Protein AF-A0A1Y3QCP9-F1 (afdb_monomer_lite)

Structure (mmCIF, N/CA/C/O backbone):
data_AF-A0A1Y3QCP9-F1
#
_entry.id   AF-A0A1Y3QCP9-F1
#
loop_
_atom_site.group_PDB
_atom_site.id
_atom_site.type_symbol
_atom_site.label_atom_id
_atom_site.label_alt_id
_atom_site.label_comp_id
_atom_site.label_asym_id
_atom_site.label_entity_id
_atom_site.label_seq_id
_atom_site.pdbx_PDB_ins_code
_atom_site.Cartn_x
_atom_site.Cartn_y
_atom_site.Cartn_z
_atom_site.occupancy
_atom_site.B_iso_or_equiv
_atom_site.auth_seq_id
_atom_site.auth_comp_id
_atom_site.auth_asym_id
_atom_site.auth_atom_id
_atom_site.pdbx_PDB_model_num
ATOM 1 N N . MET A 1 1 ? 6.842 -10.634 0.919 1.00 43.09 1 MET A N 1
ATOM 2 C CA . MET A 1 1 ? 6.629 -10.123 2.291 1.00 43.09 1 MET A CA 1
ATOM 3 C C . MET A 1 1 ? 7.142 -8.693 2.516 1.00 43.09 1 MET A C 1
ATOM 5 O O . MET A 1 1 ? 6.652 -8.057 3.433 1.00 43.09 1 MET A O 1
ATOM 9 N N . ALA A 1 2 ? 8.010 -8.125 1.662 1.00 50.12 2 ALA A N 1
ATOM 10 C CA . ALA A 1 2 ? 8.544 -6.762 1.839 1.00 50.12 2 ALA A CA 1
ATOM 11 C C . ALA A 1 2 ? 7.511 -5.612 1.737 1.00 50.12 2 ALA A C 1
ATOM 13 O O . ALA A 1 2 ? 7.668 -4.594 2.399 1.00 50.12 2 ALA A O 1
ATOM 14 N N . THR A 1 3 ? 6.441 -5.766 0.948 1.00 57.28 3 THR A N 1
ATOM 15 C CA . THR A 1 3 ? 5.447 -4.695 0.724 1.00 57.28 3 THR A CA 1
ATOM 16 C C . THR A 1 3 ? 4.605 -4.395 1.965 1.00 57.28 3 THR A C 1
ATOM 18 O O . THR A 1 3 ? 4.213 -3.258 2.172 1.00 57.28 3 THR A O 1
ATOM 21 N N . SER A 1 4 ? 4.354 -5.394 2.820 1.00 71.12 4 SER A N 1
ATOM 22 C CA . SER A 1 4 ? 3.561 -5.201 4.043 1.00 71.12 4 SER A CA 1
ATOM 23 C C . SER A 1 4 ? 4.286 -4.311 5.051 1.00 71.12 4 SER A C 1
ATOM 25 O O . SER A 1 4 ? 3.653 -3.490 5.702 1.00 71.12 4 SER A O 1
ATOM 27 N N . GLN A 1 5 ? 5.607 -4.465 5.166 1.00 79.31 5 GLN A N 1
ATOM 28 C CA . GLN A 1 5 ? 6.400 -3.780 6.183 1.00 79.31 5 GLN A CA 1
ATOM 29 C C . GLN A 1 5 ? 6.639 -2.305 5.850 1.00 79.31 5 GLN A C 1
ATOM 31 O O . GLN A 1 5 ? 6.495 -1.457 6.722 1.00 79.31 5 GLN A O 1
ATOM 36 N N . ARG A 1 6 ? 6.886 -1.975 4.577 1.00 80.62 6 ARG A N 1
ATOM 37 C CA . ARG A 1 6 ? 7.035 -0.571 4.159 1.00 80.62 6 ARG A CA 1
ATOM 38 C C . ARG A 1 6 ? 5.736 0.221 4.275 1.00 80.62 6 ARG A C 1
ATOM 40 O O . ARG A 1 6 ? 5.756 1.381 4.662 1.00 80.62 6 ARG A O 1
ATOM 47 N N . VAL A 1 7 ? 4.593 -0.414 3.995 1.00 84.38 7 VAL A N 1
ATOM 48 C CA . VAL A 1 7 ? 3.277 0.216 4.196 1.00 84.38 7 VAL A CA 1
ATOM 49 C C . VAL A 1 7 ? 3.053 0.526 5.675 1.00 84.38 7 VAL A C 1
ATOM 51 O O . VAL A 1 7 ? 2.605 1.619 5.996 1.00 84.38 7 VAL A O 1
ATOM 54 N N . LEU A 1 8 ? 3.415 -0.393 6.573 1.00 85.69 8 LEU A N 1
ATOM 55 C CA . LEU A 1 8 ? 3.387 -0.172 8.023 1.00 85.69 8 LEU A CA 1
ATOM 56 C C . LEU A 1 8 ? 4.277 1.007 8.448 1.00 85.69 8 LEU A C 1
ATOM 58 O O . LEU A 1 8 ? 3.822 1.885 9.175 1.00 85.69 8 LEU A O 1
ATOM 62 N N . GLU A 1 9 ? 5.515 1.064 7.960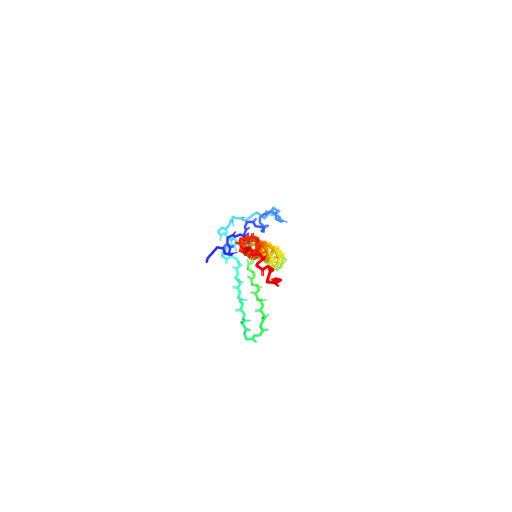 1.00 85.12 9 GLU A N 1
ATOM 63 C CA . GLU A 1 9 ? 6.447 2.167 8.237 1.00 85.12 9 GLU A CA 1
ATOM 64 C C . GLU A 1 9 ? 5.912 3.513 7.725 1.00 85.12 9 GLU A C 1
ATOM 66 O O . GLU A 1 9 ? 5.908 4.499 8.463 1.00 85.12 9 GLU A O 1
ATOM 71 N N . ALA A 1 10 ? 5.388 3.549 6.498 1.00 84.88 10 ALA A N 1
ATOM 72 C CA . ALA A 1 10 ? 4.772 4.740 5.922 1.00 84.88 10 ALA A CA 1
ATOM 73 C C . ALA A 1 10 ? 3.520 5.175 6.704 1.00 84.88 10 ALA A C 1
ATOM 75 O O . ALA A 1 10 ? 3.325 6.365 6.932 1.00 84.88 10 ALA A O 1
ATOM 76 N N . MET A 1 11 ? 2.690 4.241 7.179 1.00 85.81 11 MET A N 1
ATOM 77 C CA . MET A 1 11 ? 1.540 4.564 8.034 1.00 85.81 11 MET A CA 1
ATOM 78 C C . MET A 1 11 ? 1.956 5.233 9.346 1.00 85.81 11 MET A C 1
ATOM 80 O O . MET A 1 11 ? 1.325 6.210 9.744 1.00 85.81 11 MET A O 1
ATOM 84 N N . ILE A 1 12 ? 3.012 4.731 9.993 1.00 84.62 12 ILE A N 1
ATOM 85 C CA . ILE A 1 12 ? 3.558 5.307 11.231 1.00 84.62 12 ILE A CA 1
ATOM 86 C C . ILE A 1 12 ? 4.112 6.718 10.977 1.00 84.62 12 ILE A C 1
ATOM 88 O O . ILE A 1 12 ? 3.987 7.597 11.823 1.00 84.62 12 ILE A O 1
ATOM 92 N N . GLN A 1 13 ? 4.692 6.973 9.802 1.00 83.00 13 GLN A N 1
ATOM 93 C CA . GLN A 1 13 ? 5.144 8.317 9.419 1.00 83.00 13 GLN A CA 1
ATOM 94 C C . GLN A 1 13 ? 3.982 9.275 9.117 1.00 83.00 13 GLN A C 1
ATOM 96 O O . GLN A 1 13 ? 4.081 10.470 9.388 1.00 83.00 13 GLN A O 1
ATOM 101 N N . LEU A 1 14 ? 2.883 8.765 8.550 1.00 83.31 14 LEU A N 1
ATOM 102 C CA . LEU A 1 14 ? 1.705 9.555 8.175 1.00 83.31 14 LEU A CA 1
ATOM 103 C C . LEU A 1 14 ? 0.805 9.922 9.366 1.00 83.31 14 LEU A C 1
ATOM 105 O O . LEU A 1 14 ? -0.061 10.789 9.227 1.00 83.31 14 LEU A O 1
ATOM 109 N N . GLY A 1 15 ? 0.986 9.297 10.529 1.00 76.06 15 GLY A N 1
ATOM 110 C CA . GLY A 1 15 ? 0.276 9.668 11.746 1.00 76.06 15 GLY A CA 1
ATOM 111 C C . GLY A 1 15 ? 0.881 9.043 12.996 1.00 76.06 15 GLY A C 1
ATOM 112 O O . GLY A 1 15 ? 1.331 7.903 12.973 1.00 76.06 15 GLY A O 1
ATOM 113 N N . SER A 1 16 ? 0.825 9.778 14.108 1.00 65.38 16 SER A N 1
ATOM 114 C CA . SER A 1 16 ? 1.167 9.292 15.448 1.00 65.38 16 SER A CA 1
ATOM 115 C C . SER A 1 16 ? 0.116 8.280 15.919 1.00 65.38 16 SER A C 1
ATOM 117 O O . SER A 1 16 ? -0.763 8.598 16.713 1.00 65.38 16 SER A O 1
ATOM 119 N N . LEU A 1 17 ? 0.118 7.082 15.338 1.00 72.56 17 LEU A N 1
ATOM 120 C CA . LEU A 1 17 ? -0.735 5.991 15.788 1.00 72.56 17 LEU A CA 1
ATOM 121 C C . LEU A 1 17 ? -0.190 5.481 17.124 1.00 72.56 17 LEU A C 1
ATOM 123 O O . LEU A 1 17 ? 0.956 5.043 17.189 1.00 72.56 17 LEU A O 1
ATOM 127 N N . ASP A 1 18 ? -1.029 5.466 18.160 1.00 79.12 18 ASP A N 1
ATOM 128 C CA . ASP A 1 18 ? -0.739 4.828 19.455 1.00 79.12 18 ASP A CA 1
ATOM 129 C C . ASP A 1 18 ? -0.816 3.290 19.348 1.00 79.12 18 ASP A C 1
ATOM 131 O O . ASP A 1 18 ? -1.450 2.614 20.157 1.00 79.12 18 ASP A O 1
ATOM 135 N N . LYS A 1 19 ? -0.237 2.720 18.286 1.00 77.56 19 LYS A N 1
ATOM 136 C CA . LYS A 1 19 ? -0.183 1.280 18.037 1.00 77.56 19 LYS A CA 1
ATOM 137 C C . LYS A 1 19 ? 1.207 0.877 17.591 1.00 77.56 19 LYS A C 1
ATOM 139 O O . LYS A 1 19 ? 1.850 1.542 16.780 1.00 77.56 19 LYS A O 1
ATOM 144 N N . THR A 1 20 ? 1.647 -0.260 18.096 1.00 82.44 20 THR A N 1
ATOM 145 C CA . THR A 1 20 ? 2.874 -0.907 17.658 1.00 82.44 20 THR A CA 1
ATOM 146 C C . THR A 1 20 ? 2.715 -1.463 16.236 1.00 82.44 20 THR A C 1
ATOM 148 O O . THR A 1 20 ? 1.600 -1.764 15.794 1.00 82.44 20 THR A O 1
ATOM 151 N N . PRO A 1 21 ? 3.823 -1.671 15.502 1.00 81.56 21 PRO A N 1
ATOM 152 C CA . PRO A 1 21 ? 3.772 -2.291 14.180 1.00 81.56 21 PRO A CA 1
ATOM 153 C C . PRO A 1 21 ? 3.081 -3.664 14.172 1.00 81.56 21 PRO A C 1
ATOM 155 O O . PRO A 1 21 ? 2.382 -3.986 13.215 1.00 81.56 21 PRO A O 1
ATOM 158 N N . ALA A 1 22 ? 3.245 -4.456 15.237 1.00 83.38 22 ALA A N 1
ATOM 159 C CA . ALA A 1 22 ? 2.619 -5.772 15.362 1.00 83.38 22 ALA A CA 1
ATOM 160 C C . ALA A 1 22 ? 1.088 -5.666 15.466 1.00 83.38 22 ALA A C 1
ATOM 162 O O . ALA A 1 22 ? 0.373 -6.336 14.726 1.00 83.38 22 ALA A O 1
ATOM 163 N N . GLU A 1 23 ? 0.586 -4.757 16.305 1.00 85.50 23 GLU A N 1
ATOM 164 C CA . GLU A 1 23 ? -0.856 -4.516 16.450 1.00 85.50 23 GLU A CA 1
ATOM 165 C C . GLU A 1 23 ? -1.483 -4.015 15.145 1.00 85.50 23 GLU A C 1
ATOM 167 O O . GLU A 1 23 ? -2.582 -4.425 14.779 1.00 85.50 23 GLU A O 1
ATOM 172 N N . LEU A 1 24 ? -0.780 -3.153 14.407 1.00 84.31 24 LEU A N 1
ATOM 173 C CA . LEU A 1 24 ? -1.233 -2.689 13.095 1.00 84.31 24 LEU A CA 1
ATOM 174 C C . LEU A 1 24 ? -1.265 -3.824 12.064 1.00 84.31 24 LEU A C 1
ATOM 176 O O . LEU A 1 24 ? -2.179 -3.882 11.242 1.00 84.31 24 LEU A O 1
ATOM 180 N N . GLN A 1 25 ? -0.290 -4.733 12.109 1.00 84.94 25 GLN A N 1
ATOM 181 C CA . GLN A 1 25 ? -0.214 -5.867 11.193 1.00 84.94 25 GLN A CA 1
ATOM 182 C C . GLN A 1 25 ? -1.355 -6.868 11.411 1.00 84.94 25 GLN A C 1
ATOM 184 O O . GLN A 1 25 ? -1.867 -7.427 10.444 1.00 84.94 25 GLN A O 1
ATOM 189 N N . GLU A 1 26 ? -1.780 -7.062 12.657 1.00 86.12 26 GLU A N 1
ATOM 190 C CA . GLU A 1 26 ? -2.949 -7.883 12.988 1.00 86.12 26 GLU A CA 1
ATOM 191 C C . GLU A 1 26 ? -4.269 -7.167 12.668 1.00 86.12 26 GLU A C 1
ATOM 193 O O . GLU A 1 26 ? -5.234 -7.797 12.234 1.00 86.12 26 GLU A O 1
ATOM 198 N N . ALA A 1 27 ? -4.311 -5.844 12.836 1.00 88.38 27 ALA A N 1
ATOM 199 C CA . ALA A 1 27 ? -5.505 -5.039 12.610 1.00 88.38 27 ALA A CA 1
ATOM 200 C C . ALA A 1 27 ? -5.838 -4.825 11.126 1.00 88.38 27 ALA A C 1
ATOM 202 O O . ALA A 1 27 ? -6.983 -4.500 10.811 1.00 88.38 27 ALA A O 1
ATOM 203 N N . ILE A 1 28 ? -4.868 -4.957 10.215 1.00 89.69 28 ILE A N 1
ATOM 204 C CA . ILE A 1 28 ? -5.029 -4.604 8.800 1.00 89.69 28 ILE A CA 1
ATOM 205 C C . ILE A 1 28 ? -4.823 -5.824 7.908 1.00 89.69 28 ILE A C 1
ATOM 207 O O . ILE A 1 28 ? -3.759 -6.431 7.861 1.00 89.69 28 ILE A O 1
ATOM 211 N N . THR A 1 29 ? -5.831 -6.128 7.095 1.00 88.38 29 THR A N 1
ATOM 212 C CA . THR A 1 29 ? -5.742 -7.138 6.039 1.00 88.38 29 THR A CA 1
ATOM 213 C C . THR A 1 29 ? -5.903 -6.486 4.674 1.00 88.38 29 THR A C 1
ATOM 215 O O . THR A 1 29 ? -6.898 -5.813 4.404 1.00 88.38 29 THR A O 1
ATOM 218 N N . VAL A 1 30 ? -4.945 -6.732 3.779 1.00 87.12 30 VAL A N 1
ATOM 219 C CA . VAL A 1 30 ? -4.988 -6.256 2.392 1.00 87.12 30 VAL A CA 1
ATOM 220 C C . VAL A 1 30 ? -5.154 -7.443 1.454 1.00 87.12 30 VAL A C 1
ATOM 222 O O . VAL A 1 30 ? -4.346 -8.372 1.454 1.00 87.12 30 VAL A O 1
ATOM 225 N N . ARG A 1 31 ? -6.194 -7.408 0.620 1.00 88.38 31 ARG A N 1
ATOM 226 C CA . ARG A 1 31 ? -6.445 -8.408 -0.419 1.00 88.38 31 ARG A CA 1
ATOM 227 C C . ARG A 1 31 ? -6.507 -7.729 -1.778 1.00 88.38 31 ARG A C 1
ATOM 229 O O . ARG A 1 31 ? -7.208 -6.740 -1.953 1.00 88.38 31 ARG A O 1
ATOM 236 N N . PHE A 1 32 ? -5.806 -8.297 -2.751 1.00 87.81 32 PHE A N 1
ATOM 237 C CA . PHE A 1 32 ? -5.882 -7.868 -4.141 1.00 87.81 32 PHE A CA 1
ATOM 238 C C . PHE A 1 32 ? -6.508 -8.969 -4.992 1.00 87.81 32 PHE A C 1
ATOM 240 O O . PHE A 1 32 ? -6.017 -10.098 -5.014 1.00 87.81 32 PHE A O 1
ATOM 247 N N . SER A 1 33 ? -7.581 -8.628 -5.696 1.00 91.00 33 SER A N 1
ATOM 248 C CA . SER A 1 33 ? -8.205 -9.480 -6.701 1.00 91.00 33 SER A CA 1
ATOM 249 C C . SER A 1 33 ? -7.705 -9.071 -8.083 1.00 91.00 33 SER A C 1
ATOM 251 O O . SER A 1 33 ? -7.946 -7.948 -8.529 1.00 91.00 33 SER A O 1
ATOM 253 N N . ARG A 1 34 ? -7.011 -9.982 -8.775 1.00 89.56 34 ARG A N 1
ATOM 254 C CA . ARG A 1 34 ? -6.529 -9.741 -10.146 1.00 89.56 34 ARG A CA 1
ATOM 255 C C . ARG A 1 34 ? -7.676 -9.675 -11.148 1.00 89.56 34 ARG A C 1
ATOM 257 O O . ARG A 1 34 ? -7.651 -8.811 -12.019 1.00 89.56 34 ARG A O 1
ATOM 264 N N . ASP A 1 35 ? -8.677 -10.535 -10.979 1.00 92.56 35 ASP A N 1
ATOM 265 C CA . ASP 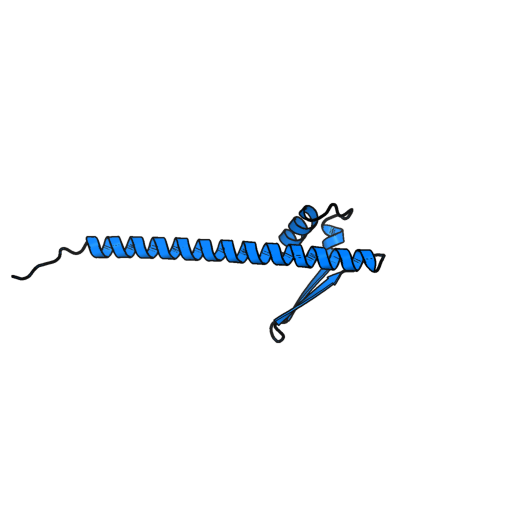A 1 35 ? -9.790 -10.683 -11.922 1.00 92.56 35 ASP A CA 1
ATOM 266 C C . ASP A 1 35 ? -10.645 -9.417 -11.983 1.00 92.56 35 ASP A C 1
ATOM 268 O O . ASP A 1 35 ? -11.015 -8.950 -13.057 1.00 92.56 35 ASP A O 1
ATOM 272 N N . THR A 1 36 ? -10.897 -8.807 -10.824 1.00 91.38 36 THR A N 1
ATOM 273 C CA . THR A 1 36 ? -11.702 -7.584 -10.714 1.00 91.38 36 THR A CA 1
ATOM 274 C C . THR A 1 36 ? -10.866 -6.311 -10.600 1.00 91.38 36 THR A C 1
ATOM 276 O O . THR A 1 36 ? -11.425 -5.220 -10.528 1.00 91.38 36 THR A O 1
ATOM 279 N N . ARG A 1 37 ? -9.531 -6.433 -10.559 1.00 87.88 37 ARG A N 1
ATOM 280 C CA . ARG A 1 37 ? -8.579 -5.335 -10.302 1.00 87.88 37 ARG A CA 1
ATOM 281 C C . ARG A 1 37 ? -8.919 -4.517 -9.049 1.00 87.88 37 ARG A C 1
ATOM 283 O O . ARG A 1 37 ? -8.583 -3.338 -8.962 1.00 87.88 37 ARG A O 1
ATOM 290 N N . LEU A 1 38 ? -9.579 -5.146 -8.078 1.00 90.00 38 LEU A N 1
ATOM 291 C CA . LEU A 1 38 ? -9.983 -4.516 -6.828 1.00 90.00 38 LEU A CA 1
ATOM 292 C C . LEU A 1 38 ? -8.950 -4.789 -5.743 1.00 90.00 38 LEU A C 1
ATOM 294 O O . LEU A 1 38 ? -8.556 -5.931 -5.496 1.00 90.00 38 LEU A O 1
ATOM 298 N N . LEU A 1 39 ? -8.557 -3.715 -5.069 1.00 87.00 39 LEU A N 1
ATOM 299 C CA . LEU A 1 39 ? -7.826 -3.762 -3.818 1.00 87.00 39 LEU A CA 1
ATOM 300 C C . LEU A 1 39 ? -8.814 -3.538 -2.672 1.00 87.00 39 LEU A C 1
ATOM 302 O O . LEU A 1 39 ? -9.499 -2.518 -2.626 1.00 87.00 39 LEU A O 1
ATOM 306 N N . THR A 1 40 ? -8.861 -4.475 -1.736 1.00 90.38 40 THR A N 1
ATOM 307 C CA . THR A 1 40 ? -9.681 -4.388 -0.530 1.00 90.38 40 THR A CA 1
ATOM 308 C C . THR A 1 40 ? -8.773 -4.281 0.684 1.00 90.38 40 THR A C 1
ATOM 310 O O . THR A 1 40 ? -7.935 -5.153 0.917 1.00 90.38 40 THR A O 1
ATOM 313 N N . ILE A 1 41 ? -8.962 -3.220 1.464 1.00 89.56 41 ILE A N 1
ATOM 314 C CA . ILE A 1 41 ? -8.304 -3.009 2.753 1.00 89.56 41 ILE A CA 1
ATOM 315 C C . ILE A 1 41 ? -9.374 -3.179 3.824 1.00 89.56 41 ILE A C 1
ATOM 317 O O . ILE A 1 41 ? -10.394 -2.496 3.801 1.00 89.56 41 ILE A O 1
ATOM 321 N N . THR A 1 42 ? -9.147 -4.113 4.737 1.00 90.69 42 THR A N 1
ATOM 322 C CA . THR A 1 42 ? -9.995 -4.335 5.909 1.00 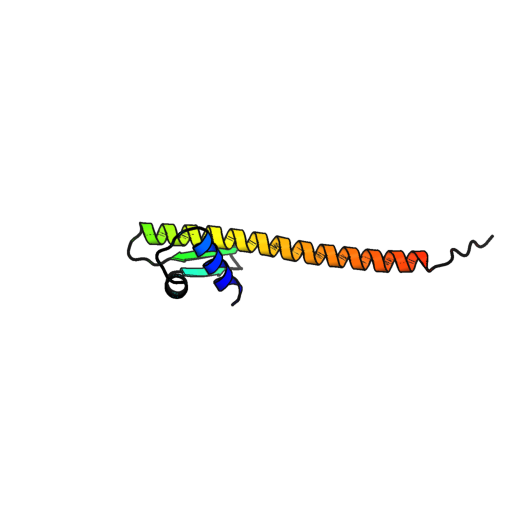90.69 42 THR A CA 1
ATOM 323 C C . THR A 1 42 ? -9.206 -3.920 7.137 1.00 90.69 42 THR A C 1
ATOM 325 O O . THR A 1 42 ? -8.075 -4.370 7.297 1.00 90.69 42 THR A O 1
ATOM 328 N N . ALA A 1 43 ? -9.790 -3.067 7.974 1.00 91.06 43 ALA A N 1
ATOM 329 C CA . ALA A 1 43 ? -9.198 -2.636 9.233 1.00 91.06 43 ALA A CA 1
ATOM 330 C C . ALA A 1 43 ? -10.126 -2.997 10.397 1.00 91.06 43 ALA A C 1
ATOM 332 O O . ALA A 1 43 ? -11.338 -2.783 10.320 1.00 91.06 43 ALA A O 1
ATOM 333 N N . SER A 1 44 ? -9.554 -3.529 11.471 1.00 90.19 44 SER A N 1
ATOM 334 C CA . SER A 1 44 ? -10.250 -3.896 12.702 1.00 90.19 44 SER A CA 1
ATOM 335 C C . SER A 1 44 ? -9.771 -3.018 13.853 1.00 90.19 44 SER A C 1
ATOM 337 O O . SER A 1 44 ? -8.574 -2.824 14.041 1.00 90.19 44 SER A O 1
ATOM 339 N N . ALA A 1 45 ? -10.712 -2.468 14.618 1.00 89.38 45 ALA A N 1
ATOM 340 C CA . ALA A 1 45 ? -10.427 -1.568 15.731 1.00 89.38 45 ALA A CA 1
ATOM 341 C C . ALA A 1 45 ? -11.542 -1.625 16.782 1.00 89.38 45 ALA A C 1
ATOM 343 O O . ALA A 1 45 ? -12.589 -2.231 16.544 1.00 89.38 45 ALA A O 1
ATOM 344 N N . GLN A 1 46 ? -11.337 -0.973 17.931 1.00 89.06 46 GLN A N 1
ATOM 345 C CA . GLN A 1 46 ? -12.329 -0.957 19.013 1.00 89.06 46 GLN A CA 1
ATOM 346 C C . GLN A 1 46 ? -13.518 -0.039 18.705 1.00 89.06 46 GLN A C 1
ATOM 348 O O . GLN A 1 46 ? -14.600 -0.222 19.261 1.00 89.06 46 GLN A O 1
ATOM 353 N N . SER A 1 47 ? -13.340 0.932 17.802 1.00 92.12 47 SER A N 1
ATOM 354 C CA . SER A 1 47 ? -14.406 1.828 17.356 1.00 92.12 47 SER A CA 1
ATOM 355 C C . SER A 1 47 ? -14.498 1.912 15.825 1.00 92.12 47 SER A C 1
ATOM 357 O O . SER A 1 47 ? -13.478 1.795 15.136 1.00 92.12 47 SER A O 1
ATOM 359 N N . PRO A 1 48 ? -15.695 2.180 15.261 1.00 91.31 48 PRO A N 1
ATOM 360 C CA . PRO A 1 48 ? -15.856 2.378 13.819 1.00 91.31 48 PRO A CA 1
ATOM 361 C C . PRO A 1 48 ? -15.016 3.539 13.273 1.00 91.31 48 PRO A C 1
ATOM 363 O O . PRO A 1 48 ? -14.465 3.440 12.180 1.00 91.31 48 PRO A O 1
ATOM 366 N N . HIS A 1 49 ? -14.888 4.623 14.046 1.00 90.81 49 HIS A N 1
ATOM 367 C CA . HIS A 1 49 ? -14.078 5.783 13.674 1.00 90.81 49 HIS A CA 1
ATOM 368 C C . HIS A 1 49 ? -12.597 5.411 13.536 1.00 90.81 49 HIS A C 1
ATOM 370 O O . HIS A 1 49 ? -11.957 5.735 12.538 1.00 90.81 49 HIS A O 1
ATOM 376 N N . GLU A 1 50 ? -12.055 4.691 14.519 1.00 89.38 50 GLU A N 1
ATOM 377 C CA . GLU A 1 50 ? -10.665 4.232 14.500 1.00 89.38 50 GLU A CA 1
ATOM 378 C C . GLU A 1 50 ? -10.411 3.258 13.339 1.00 89.38 50 GLU A C 1
ATOM 380 O O . GLU A 1 50 ? -9.420 3.404 12.626 1.00 89.38 50 GLU A O 1
ATOM 385 N N . ALA A 1 51 ? -11.328 2.319 13.079 1.00 90.50 51 ALA A N 1
ATOM 386 C CA . ALA A 1 51 ? -11.216 1.393 11.950 1.00 90.50 51 ALA A CA 1
ATOM 387 C C . ALA A 1 51 ? -11.209 2.135 10.604 1.00 90.50 51 ALA A C 1
ATOM 389 O O . ALA A 1 51 ? -10.395 1.841 9.726 1.00 90.50 51 ALA A O 1
ATOM 390 N N . GLN A 1 52 ? -12.076 3.139 10.447 1.00 91.75 52 GLN A N 1
ATOM 391 C CA . GLN A 1 52 ? -12.110 3.972 9.249 1.00 91.75 52 GLN A CA 1
ATOM 392 C C . GLN A 1 52 ? -10.811 4.772 9.077 1.00 91.75 52 GLN A C 1
ATOM 394 O O . GLN A 1 52 ? -10.281 4.857 7.966 1.00 91.75 52 GLN A O 1
ATOM 399 N N . GLN A 1 53 ? -10.282 5.340 10.162 1.00 90.19 53 GLN A N 1
ATOM 400 C CA . GLN A 1 53 ? -9.019 6.072 10.145 1.00 90.19 53 GLN A CA 1
ATOM 40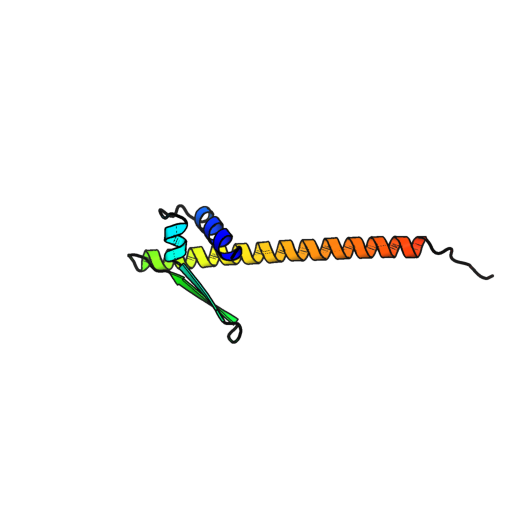1 C C . GLN A 1 53 ? -7.845 5.159 9.770 1.00 90.19 53 GLN A C 1
ATOM 403 O O . GLN A 1 53 ? -7.051 5.526 8.904 1.00 90.19 53 GLN A O 1
ATOM 408 N N . LEU A 1 54 ? -7.771 3.959 10.354 1.00 89.94 54 LEU A N 1
ATOM 409 C CA . LEU A 1 54 ? -6.769 2.947 10.016 1.00 89.94 54 LEU A CA 1
ATOM 410 C C . LEU A 1 54 ? -6.833 2.576 8.535 1.00 89.94 54 LEU A C 1
ATOM 412 O O . LEU A 1 54 ? -5.821 2.666 7.847 1.00 89.94 54 LEU A O 1
ATOM 416 N N . ALA A 1 55 ? -8.021 2.252 8.015 1.00 90.00 55 ALA A N 1
ATOM 417 C CA . ALA A 1 55 ? -8.194 1.907 6.605 1.00 90.00 55 ALA A CA 1
ATOM 418 C C . ALA A 1 55 ? -7.759 3.045 5.665 1.00 90.00 55 ALA A C 1
ATOM 420 O O . ALA A 1 55 ? -7.098 2.797 4.654 1.00 90.00 55 ALA A O 1
ATOM 421 N N . ARG A 1 56 ? -8.088 4.299 6.008 1.00 90.69 56 ARG A N 1
ATOM 422 C CA . ARG A 1 56 ? -7.679 5.477 5.233 1.00 90.69 56 ARG A CA 1
ATOM 423 C C . ARG A 1 56 ? -6.162 5.664 5.246 1.00 90.69 56 ARG A C 1
ATOM 425 O O . ARG A 1 56 ? -5.579 5.874 4.187 1.00 90.69 56 ARG A O 1
ATOM 432 N N . LEU A 1 57 ? -5.526 5.565 6.412 1.00 90.75 57 LEU A N 1
ATOM 433 C CA . LEU A 1 57 ? -4.071 5.686 6.533 1.00 90.75 57 LEU A CA 1
ATOM 434 C C . LEU A 1 57 ? -3.351 4.565 5.776 1.00 90.75 57 LEU A C 1
ATOM 436 O O . LEU A 1 57 ? -2.395 4.841 5.055 1.00 90.75 57 LEU A O 1
ATOM 440 N N . SER A 1 58 ? -3.842 3.324 5.857 1.00 89.88 58 SER A N 1
ATOM 441 C CA . SER A 1 58 ? -3.306 2.200 5.078 1.00 89.88 58 SER A CA 1
ATOM 442 C C . SER A 1 58 ? -3.406 2.426 3.579 1.00 89.88 58 SER A C 1
ATOM 444 O O . SER A 1 58 ? -2.475 2.100 2.845 1.00 89.88 58 SER A O 1
ATOM 446 N N . PHE A 1 59 ? -4.525 2.982 3.114 1.00 89.50 59 PHE A N 1
ATOM 447 C CA . PHE A 1 59 ? -4.702 3.297 1.705 1.00 89.50 59 PHE A CA 1
ATOM 448 C C . PHE A 1 59 ? -3.698 4.352 1.226 1.00 89.50 59 PHE A C 1
ATOM 450 O O . PHE A 1 59 ? -3.042 4.142 0.207 1.00 89.50 59 PHE A O 1
ATOM 457 N N . GLU A 1 60 ? -3.542 5.453 1.965 1.00 90.88 60 GLU A N 1
ATOM 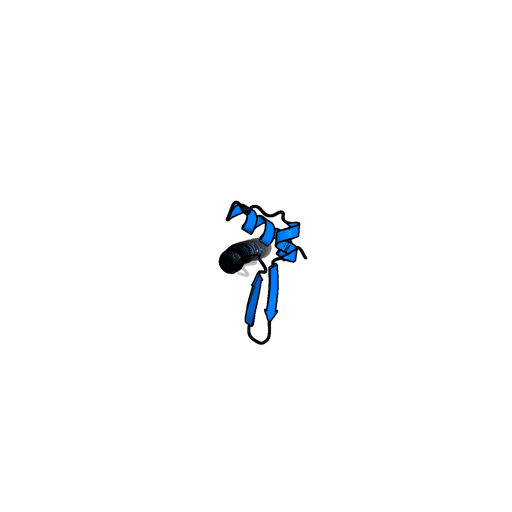458 C CA . GLU A 1 60 ? -2.588 6.512 1.608 1.00 90.88 60 GLU A CA 1
ATOM 459 C C . GLU A 1 60 ? -1.139 6.010 1.643 1.00 90.88 60 GLU A C 1
ATOM 461 O O . GLU A 1 60 ? -0.379 6.257 0.705 1.00 90.88 60 GLU A O 1
ATOM 466 N N . ALA A 1 61 ? -0.769 5.232 2.664 1.00 90.00 61 ALA A N 1
ATOM 467 C CA . ALA A 1 61 ? 0.555 4.623 2.767 1.00 90.00 61 ALA A CA 1
ATOM 468 C C . ALA A 1 61 ? 0.849 3.689 1.586 1.00 90.00 61 ALA A C 1
ATOM 470 O O . ALA A 1 61 ? 1.892 3.795 0.943 1.00 90.00 61 ALA A O 1
ATOM 471 N N . LEU A 1 62 ? -0.095 2.807 1.244 1.00 88.69 62 LEU A N 1
ATOM 472 C CA . LEU A 1 62 ? 0.059 1.899 0.110 1.00 88.69 62 LEU A CA 1
ATOM 473 C C . LEU A 1 62 ? 0.147 2.651 -1.220 1.00 88.69 62 LEU A C 1
ATOM 475 O O . LEU A 1 62 ? 0.939 2.281 -2.084 1.00 88.69 62 LEU A O 1
ATOM 479 N N . LYS A 1 63 ? -0.649 3.706 -1.395 1.00 88.12 63 LYS A N 1
ATOM 480 C CA . LYS A 1 63 ? -0.583 4.560 -2.580 1.00 88.12 63 LYS A CA 1
ATOM 481 C C . LYS A 1 63 ? 0.796 5.208 -2.716 1.00 88.12 63 LYS A C 1
ATOM 483 O O . LYS A 1 63 ? 1.359 5.174 -3.809 1.00 88.12 63 LYS A O 1
ATOM 488 N N . GLY A 1 64 ? 1.341 5.755 -1.628 1.00 87.62 64 GLY A N 1
ATOM 489 C CA . GLY A 1 64 ? 2.696 6.310 -1.596 1.00 87.62 64 GLY A CA 1
ATOM 490 C C . GLY A 1 64 ? 3.750 5.273 -1.988 1.00 87.62 64 GLY A C 1
ATOM 491 O O . GLY A 1 64 ? 4.537 5.509 -2.902 1.00 87.62 64 GLY A O 1
ATOM 492 N N . GLU A 1 65 ? 3.688 4.083 -1.391 1.00 86.31 65 GLU A N 1
ATOM 493 C CA . GLU A 1 65 ? 4.607 2.980 -1.696 1.00 86.31 65 GLU A CA 1
ATOM 494 C C . GLU A 1 65 ? 4.532 2.515 -3.155 1.00 86.31 65 GLU A C 1
ATOM 496 O O . GLU A 1 65 ? 5.558 2.250 -3.781 1.00 86.31 65 GLU A O 1
ATOM 501 N N . LEU A 1 66 ? 3.332 2.441 -3.737 1.00 86.25 66 LEU A N 1
ATOM 502 C CA . LEU A 1 66 ? 3.168 2.075 -5.145 1.00 86.25 66 LEU A CA 1
ATOM 503 C C . LEU A 1 66 ? 3.768 3.124 -6.086 1.00 86.25 66 LEU A C 1
ATOM 505 O O . LEU A 1 66 ? 4.374 2.755 -7.093 1.00 86.25 66 LEU A O 1
ATOM 509 N N . ILE A 1 67 ? 3.626 4.412 -5.761 1.00 88.06 67 ILE A N 1
ATOM 510 C CA . ILE A 1 67 ? 4.238 5.505 -6.528 1.00 88.06 67 ILE A CA 1
ATOM 511 C C . ILE A 1 67 ? 5.763 5.418 -6.436 1.00 88.06 67 ILE A C 1
ATOM 513 O O . ILE A 1 67 ? 6.425 5.418 -7.475 1.00 88.06 67 ILE A O 1
ATOM 517 N N . ASN A 1 68 ? 6.309 5.271 -5.227 1.00 87.25 68 ASN A N 1
ATOM 518 C CA . ASN A 1 68 ? 7.749 5.138 -5.007 1.00 87.25 68 ASN A CA 1
ATOM 519 C C . ASN A 1 68 ? 8.310 3.930 -5.767 1.00 87.25 68 ASN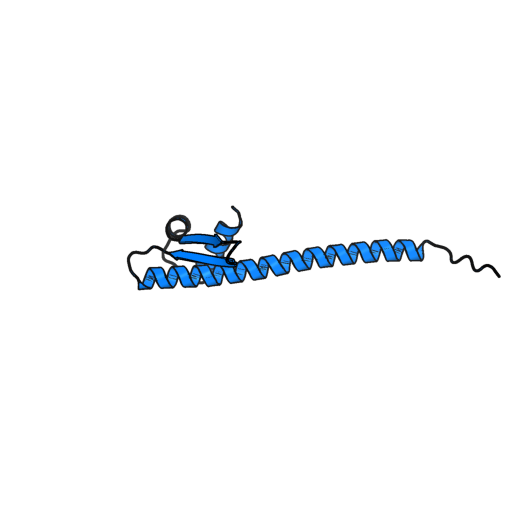 A C 1
ATOM 521 O O . ASN A 1 68 ? 9.283 4.052 -6.507 1.00 87.25 68 ASN A O 1
ATOM 525 N N . HIS A 1 69 ? 7.642 2.777 -5.678 1.00 85.81 69 HIS A N 1
ATOM 526 C CA . HIS A 1 69 ? 8.064 1.575 -6.390 1.00 85.81 69 HIS A CA 1
ATOM 527 C C . HIS A 1 69 ? 8.018 1.743 -7.916 1.00 85.81 69 HIS A C 1
ATOM 529 O O . HIS A 1 69 ? 8.909 1.270 -8.626 1.00 85.81 69 HIS A O 1
ATOM 535 N N . ALA A 1 70 ? 6.994 2.422 -8.442 1.00 85.88 70 ALA A N 1
ATOM 536 C CA . ALA A 1 70 ? 6.912 2.728 -9.866 1.00 85.88 70 ALA A CA 1
ATOM 537 C C . ALA A 1 70 ? 8.058 3.652 -10.308 1.00 85.88 70 ALA A C 1
ATOM 539 O O . ALA A 1 70 ? 8.675 3.400 -11.342 1.00 85.88 70 ALA A O 1
ATOM 540 N N . GLN A 1 71 ? 8.379 4.677 -9.515 1.00 90.25 71 GLN A N 1
ATOM 541 C CA . GLN A 1 71 ? 9.487 5.594 -9.784 1.00 90.25 71 GLN A CA 1
ATOM 542 C C . GLN A 1 71 ? 10.847 4.888 -9.740 1.00 90.25 71 GLN A C 1
ATOM 544 O O . GLN A 1 71 ? 11.633 5.044 -10.673 1.00 90.25 71 GLN A O 1
ATOM 549 N N . GLU A 1 72 ? 11.106 4.059 -8.724 1.00 90.62 72 GLU A N 1
ATOM 550 C CA . GLU A 1 72 ? 12.324 3.243 -8.627 1.00 90.62 72 GLU A CA 1
ATOM 551 C C . GLU A 1 72 ? 12.502 2.368 -9.871 1.00 90.62 72 GLU A C 1
ATOM 553 O O . GLU A 1 72 ? 13.578 2.316 -10.470 1.00 90.62 72 GLU A O 1
ATOM 558 N N . ARG A 1 73 ? 11.425 1.698 -10.294 1.00 89.38 73 ARG A N 1
ATOM 559 C CA . ARG A 1 73 ? 11.462 0.790 -11.439 1.00 89.38 73 ARG A CA 1
ATOM 560 C C . ARG A 1 73 ? 11.655 1.526 -12.762 1.00 89.38 73 ARG A C 1
ATOM 562 O O . ARG A 1 73 ? 12.401 1.046 -13.613 1.00 89.38 73 ARG A O 1
ATOM 569 N N . LEU A 1 74 ? 11.024 2.687 -12.933 1.00 89.50 74 LEU A N 1
ATOM 570 C CA . LEU A 1 74 ? 11.249 3.554 -14.091 1.00 89.50 74 LEU A CA 1
ATOM 571 C C . LEU A 1 74 ? 12.694 4.059 -14.139 1.00 89.50 74 LEU A C 1
ATOM 573 O O . LEU A 1 74 ? 13.310 4.008 -15.200 1.00 89.50 74 LEU A O 1
ATOM 577 N N . GLY A 1 75 ? 13.257 4.468 -12.998 1.00 91.56 75 GLY A N 1
ATOM 578 C CA . GLY A 1 75 ? 14.658 4.879 -12.899 1.00 91.56 75 GLY A CA 1
ATOM 579 C C . GLY A 1 75 ? 15.620 3.762 -13.308 1.00 91.56 75 GLY A C 1
ATOM 580 O O . GLY A 1 75 ? 16.514 3.986 -14.119 1.00 91.56 75 GLY A O 1
ATOM 581 N N . GLN A 1 76 ? 15.391 2.534 -12.831 1.00 91.62 76 GLN A N 1
ATOM 582 C CA . GLN A 1 76 ? 16.200 1.367 -13.207 1.00 91.62 76 GLN A CA 1
ATOM 583 C C . GLN A 1 76 ? 16.149 1.070 -14.711 1.00 91.62 76 GLN A C 1
ATOM 585 O O . GLN A 1 76 ? 17.185 0.795 -15.316 1.00 91.62 76 GLN A O 1
ATOM 590 N N . LEU A 1 77 ? 14.959 1.134 -15.318 1.00 89.62 77 LEU A N 1
ATOM 591 C CA . LEU A 1 77 ? 14.792 0.930 -16.759 1.00 89.62 77 LEU A CA 1
ATOM 592 C C . LEU A 1 77 ? 15.488 2.025 -17.571 1.00 89.62 77 LEU A C 1
ATOM 594 O O . LEU A 1 77 ? 16.131 1.715 -18.571 1.00 89.62 77 LEU A O 1
ATOM 598 N N . LEU A 1 78 ? 15.401 3.281 -17.129 1.00 91.38 78 LEU A N 1
ATOM 599 C CA . LEU A 1 78 ? 16.078 4.397 -17.782 1.00 91.38 78 LEU A CA 1
ATOM 600 C C . LEU A 1 78 ? 17.600 4.226 -17.730 1.00 91.38 78 LEU A C 1
ATOM 602 O O . LEU A 1 78 ? 18.252 4.298 -18.764 1.00 91.38 78 LEU A O 1
ATOM 606 N N . THR A 1 79 ? 18.160 3.908 -16.559 1.00 91.31 79 THR A N 1
ATOM 607 C CA . THR A 1 79 ? 19.603 3.658 -16.415 1.00 91.31 79 THR A CA 1
ATOM 608 C C . THR A 1 79 ? 20.076 2.484 -17.277 1.00 91.31 79 THR A C 1
ATOM 610 O O . THR A 1 79 ? 21.183 2.519 -17.815 1.00 91.31 79 THR A O 1
ATOM 613 N N . ALA A 1 80 ? 19.262 1.434 -17.421 1.00 88.62 80 ALA A N 1
ATOM 614 C CA . ALA A 1 80 ? 19.576 0.324 -18.318 1.00 88.62 80 ALA A CA 1
ATOM 615 C C . ALA A 1 80 ? 19.587 0.777 -19.788 1.00 88.62 80 ALA A C 1
ATOM 617 O O . ALA A 1 80 ? 20.574 0.549 -20.484 1.00 88.62 80 ALA A O 1
ATOM 618 N N . ALA A 1 81 ? 18.552 1.499 -20.224 1.00 81.88 81 ALA A N 1
ATOM 619 C CA . ALA A 1 81 ? 18.463 2.027 -21.584 1.00 81.88 81 ALA A CA 1
ATOM 620 C C . ALA A 1 81 ? 19.613 2.997 -21.921 1.00 81.88 81 ALA A C 1
ATOM 622 O O . ALA A 1 81 ? 20.159 2.951 -23.021 1.00 81.88 81 ALA A O 1
ATOM 623 N N . GLU A 1 82 ? 20.030 3.844 -20.974 1.00 88.81 82 GLU A N 1
ATOM 624 C CA . GLU A 1 82 ? 21.184 4.738 -21.136 1.00 88.81 82 GLU A CA 1
ATOM 625 C C . GLU A 1 82 ? 22.495 3.969 -21.329 1.00 88.81 82 GLU A C 1
ATOM 627 O O . GLU A 1 82 ? 23.318 4.346 -22.167 1.00 88.81 82 GLU A O 1
ATOM 632 N N . ARG A 1 83 ? 22.698 2.876 -20.582 1.00 85.19 83 ARG A N 1
ATOM 633 C CA . ARG A 1 83 ? 23.871 2.007 -20.756 1.00 85.19 83 ARG A CA 1
ATOM 634 C C . ARG A 1 83 ? 23.861 1.319 -22.111 1.00 85.19 83 ARG A C 1
ATOM 636 O O . ARG A 1 83 ? 24.891 1.316 -22.781 1.00 85.19 83 ARG A O 1
ATOM 643 N N . ASP A 1 84 ? 22.720 0.778 -22.522 1.00 83.88 84 ASP A N 1
ATOM 644 C CA . ASP A 1 84 ? 22.584 0.112 -23.818 1.00 83.88 84 ASP A CA 1
ATOM 645 C C . ASP A 1 84 ? 22.884 1.089 -24.964 1.00 83.88 84 ASP A C 1
ATOM 647 O O . ASP A 1 84 ? 23.673 0.775 -25.859 1.00 83.88 84 ASP A O 1
ATOM 651 N N . LEU A 1 85 ? 22.376 2.323 -24.869 1.00 79.00 85 LEU A N 1
ATOM 652 C CA . LEU A 1 85 ? 22.670 3.390 -25.824 1.00 79.00 85 LEU A CA 1
ATOM 653 C C . LEU A 1 85 ? 24.165 3.753 -25.858 1.00 79.00 85 LEU A C 1
ATOM 655 O O . LEU A 1 85 ? 24.730 3.961 -26.933 1.00 79.00 85 LEU A O 1
ATOM 659 N N . GLN A 1 86 ? 24.839 3.820 -24.705 1.00 79.69 86 GLN A N 1
ATOM 660 C CA . GLN A 1 86 ? 26.287 4.068 -24.651 1.00 79.69 86 GLN A CA 1
ATOM 661 C C . GLN A 1 86 ? 27.090 2.938 -25.304 1.00 79.69 86 GLN A C 1
ATOM 663 O O . GLN A 1 86 ? 28.029 3.209 -26.056 1.00 79.69 86 GLN A O 1
ATOM 668 N N . VAL A 1 87 ? 26.719 1.680 -25.053 1.00 78.94 87 VAL A N 1
ATOM 669 C CA . VAL A 1 87 ? 27.356 0.510 -25.677 1.00 78.94 87 VAL A CA 1
ATOM 670 C C . VAL A 1 87 ? 27.183 0.549 -27.197 1.00 78.94 87 VAL A C 1
ATOM 672 O O . VAL A 1 87 ? 28.135 0.291 -27.939 1.00 78.94 87 VAL A O 1
ATOM 675 N N . GLU A 1 88 ? 25.995 0.916 -27.672 1.00 74.06 88 GLU A N 1
ATOM 676 C CA . GLU A 1 88 ? 25.699 1.039 -29.097 1.00 74.06 88 GLU A CA 1
ATOM 677 C C . GLU A 1 88 ? 26.491 2.184 -29.754 1.00 74.06 88 GLU A C 1
ATOM 679 O O . GLU A 1 88 ? 27.144 1.978 -30.779 1.00 74.06 88 GLU A O 1
ATOM 684 N N . LEU A 1 89 ? 26.559 3.360 -29.124 1.00 70.00 89 LEU A N 1
ATOM 685 C CA . LEU A 1 89 ? 27.359 4.496 -29.605 1.00 70.00 89 LEU A CA 1
ATOM 686 C C . LEU A 1 89 ? 28.858 4.173 -29.717 1.00 70.00 89 LEU A C 1
ATOM 688 O O . LEU A 1 89 ? 29.517 4.619 -30.660 1.00 70.00 89 LEU A O 1
ATOM 692 N N . ILE A 1 90 ? 29.407 3.389 -28.785 1.00 72.06 90 ILE A N 1
ATOM 693 C CA . ILE A 1 90 ? 30.802 2.930 -28.843 1.00 72.06 90 ILE A CA 1
ATOM 694 C C . ILE A 1 90 ? 31.008 1.975 -30.027 1.00 72.06 90 ILE A C 1
ATOM 696 O O . ILE A 1 90 ? 31.997 2.116 -30.749 1.00 72.06 90 ILE A O 1
ATOM 700 N N . ARG A 1 91 ? 30.066 1.056 -30.289 1.00 63.69 91 ARG A N 1
ATOM 701 C CA . ARG A 1 91 ? 30.119 0.180 -31.475 1.00 63.69 91 ARG A CA 1
ATOM 702 C C . ARG A 1 91 ? 30.095 0.977 -32.778 1.00 63.69 91 ARG A C 1
ATOM 704 O O . ARG A 1 91 ? 30.913 0.712 -33.653 1.00 63.69 91 ARG A O 1
ATOM 711 N N . PHE A 1 92 ? 29.229 1.983 -32.893 1.00 59.69 92 PHE A N 1
ATOM 712 C CA . PHE A 1 92 ? 29.161 2.825 -34.093 1.00 59.69 92 PHE A CA 1
ATOM 713 C C . PHE A 1 92 ? 30.424 3.671 -34.314 1.00 59.69 92 PHE A C 1
ATOM 715 O O . PHE A 1 92 ? 30.845 3.846 -35.454 1.00 59.69 92 PHE A O 1
ATOM 722 N N . ARG A 1 93 ? 31.073 4.159 -33.248 1.00 60.00 93 ARG A N 1
ATOM 723 C CA . ARG A 1 93 ? 32.347 4.900 -33.347 1.00 60.00 93 ARG A CA 1
ATOM 724 C C . ARG A 1 93 ? 33.570 4.011 -33.602 1.00 60.00 93 ARG A C 1
ATOM 726 O O . ARG A 1 93 ? 34.606 4.528 -34.007 1.00 60.00 93 ARG A O 1
ATOM 733 N N . GLY A 1 94 ? 33.460 2.702 -33.371 1.00 56.97 94 GLY A N 1
ATOM 734 C CA . GLY A 1 94 ? 34.516 1.716 -33.620 1.00 56.97 94 GLY A CA 1
ATOM 735 C C . GLY A 1 94 ? 34.577 1.182 -35.057 1.00 56.97 94 GLY A C 1
ATOM 736 O O . GLY A 1 94 ? 35.536 0.494 -35.400 1.00 56.97 94 GLY A O 1
ATOM 737 N N . HIS A 1 95 ? 33.595 1.493 -35.908 1.00 49.47 95 HIS A N 1
ATOM 738 C CA . HIS A 1 95 ? 33.635 1.138 -37.325 1.00 49.47 95 HIS A CA 1
ATOM 739 C C . HIS A 1 95 ? 34.306 2.259 -38.135 1.00 49.47 95 HIS A C 1
ATOM 741 O O . HIS A 1 95 ? 33.728 3.343 -38.256 1.00 49.47 95 HIS A O 1
ATOM 747 N N . PRO A 1 96 ? 35.496 2.043 -38.733 1.00 49.66 96 PRO A N 1
ATOM 748 C CA . PRO A 1 96 ? 36.001 2.972 -39.728 1.00 49.66 96 PRO A CA 1
ATOM 749 C C . PRO A 1 96 ? 35.018 2.967 -40.897 1.00 49.66 96 PRO A C 1
ATOM 751 O O . PRO A 1 96 ? 34.747 1.926 -41.497 1.00 49.66 96 PRO A O 1
ATOM 754 N N . VAL A 1 97 ? 34.465 4.138 -41.210 1.00 52.03 97 VAL A N 1
ATOM 755 C CA . VAL A 1 97 ? 33.731 4.359 -42.453 1.00 52.03 97 VAL A CA 1
ATOM 756 C C . VAL A 1 97 ? 34.738 4.157 -43.580 1.00 52.03 97 VAL A C 1
ATOM 758 O O . VAL A 1 97 ? 35.478 5.072 -43.936 1.00 52.03 97 VAL A O 1
ATOM 761 N N . VAL A 1 98 ? 34.807 2.940 -44.118 1.00 51.94 98 VAL A N 1
ATOM 762 C CA . VAL A 1 98 ? 35.495 2.675 -45.378 1.00 51.94 98 VAL A CA 1
ATOM 763 C C . VAL A 1 98 ? 34.669 3.383 -46.447 1.00 51.94 98 VAL A C 1
ATOM 765 O O . VAL A 1 98 ? 33.713 2.832 -46.988 1.00 51.94 98 VAL A O 1
ATOM 768 N N . LYS A 1 99 ? 34.997 4.651 -46.710 1.00 46.72 99 LYS A N 1
ATOM 769 C CA . LYS A 1 99 ? 34.590 5.321 -47.941 1.00 46.72 99 LYS A CA 1
ATOM 770 C C . LYS A 1 99 ? 35.314 4.598 -49.071 1.00 46.72 99 LYS A C 1
ATOM 772 O O . LYS A 1 99 ? 36.495 4.841 -49.291 1.00 46.72 99 LYS A O 1
ATOM 777 N N . GLN A 1 100 ? 34.620 3.681 -49.736 1.00 46.06 100 GLN A N 1
ATOM 778 C CA . GLN A 1 100 ? 35.019 3.272 -51.075 1.00 46.06 100 GLN A CA 1
ATOM 779 C C . GLN A 1 100 ? 34.777 4.479 -51.990 1.00 46.06 100 GLN A C 1
ATOM 781 O O . GLN A 1 100 ? 33.631 4.885 -52.188 1.00 46.06 100 GLN A O 1
ATOM 786 N N . LEU A 1 101 ? 35.871 5.094 -52.438 1.00 42.75 101 LEU A N 1
ATOM 787 C CA . LEU A 1 101 ? 35.937 5.966 -53.609 1.00 42.75 101 LEU A CA 1
ATOM 788 C C . LEU A 1 101 ? 36.731 5.225 -54.682 1.00 42.75 101 LEU A C 1
ATOM 790 O O . LEU A 1 101 ? 37.739 4.586 -54.297 1.00 42.75 101 LEU A O 1
#

Foldseek 3Di:
DVLLVQLLVQLVVVDVDPDDSVRLSVQWDWDADPVVRDIDIFGDDPDPVVRVVSSVSSVVSSVVVVVVVVVVVVVVVVVVVVVVVVVVVVVVVPDDPPPDD

Secondary structure (DSSP, 8-state):
-HHHHHHHHHHHHHS--SS-HHHHHHHEEEEEETTTTEEEEEE--SSHHHHHHHHHHHHHHHHHHHHHHHHHHHHHHHHHHHHHHHHHHHHHHTS------

pLDDT: mean 81.43, std 13.09, range [42.75, 92.56]

Sequence (101 aa):
MATSQRVLEAMIQLGSLDKTPAELQEAITVRFSRDTRLLTITASAQSPHEAQQLARLSFEALKGELINHAQERLGQLLTAAERDLQVELIRFRGHPVVKQL

Radius of gyration: 23.49 Å; chains: 1; bounding box: 52×20×73 Å